Protein AF-A0A963WMC7-F1 (afdb_monomer_lite)

Sequence (77 aa):
GVRIRRWVTMHGFAVNLNPDLSHFGGIVPCGIEEFGVTSMERLGKTVDPGAWDRALLAHADEFLAALEKPCPQEAAE

pLDDT: mean 90.77, std 10.93, range [40.0, 97.94]

Secondary structure (DSSP, 8-state):
-EEEETTEEEE-----SS--GGGGGGS-GGG-SSS----TTTTT----HHHHHHHHHHTHHHHHHHHTSPPP-----

Structure (mmCIF, N/CA/C/O backbone):
data_AF-A0A963WMC7-F1
#
_entry.id   AF-A0A963WMC7-F1
#
loop_
_atom_site.group_PDB
_atom_site.id
_atom_site.type_symbol
_atom_site.label_atom_id
_atom_site.label_alt_id
_atom_site.label_comp_id
_atom_site.label_asym_id
_atom_site.label_entity_id
_atom_site.label_seq_id
_atom_site.pdbx_PDB_ins_code
_atom_site.Cartn_x
_atom_site.Cartn_y
_atom_site.Cartn_z
_atom_site.occupancy
_atom_site.B_iso_or_equiv
_atom_site.auth_seq_id
_atom_site.auth_comp_id
_atom_site.auth_asym_id
_atom_site.auth_atom_id
_atom_site.pdbx_PDB_model_num
ATOM 1 N N . GLY A 1 1 ? 5.152 0.075 4.383 1.00 90.94 1 GLY A N 1
ATOM 2 C CA . GLY A 1 1 ? 6.269 0.265 5.322 1.00 90.94 1 GLY A CA 1
ATOM 3 C C . GLY A 1 1 ? 7.482 -0.464 4.794 1.00 90.94 1 GLY A C 1
ATOM 4 O O . GLY A 1 1 ? 7.364 -1.626 4.427 1.00 90.94 1 GLY A O 1
ATOM 5 N N . VAL A 1 2 ? 8.625 0.212 4.739 1.00 94.12 2 VAL A N 1
ATOM 6 C CA . VAL A 1 2 ? 9.875 -0.346 4.207 1.00 94.12 2 VAL A CA 1
ATOM 7 C C . VAL A 1 2 ? 10.923 -0.451 5.305 1.00 94.12 2 VAL A C 1
ATOM 9 O O . VAL A 1 2 ? 10.905 0.307 6.273 1.00 94.12 2 VAL A O 1
ATOM 12 N N . ARG A 1 3 ? 11.856 -1.386 5.146 1.00 95.88 3 ARG A N 1
ATOM 13 C CA . ARG A 1 3 ? 13.047 -1.494 5.991 1.00 95.88 3 ARG A CA 1
ATOM 14 C C . ARG A 1 3 ? 14.279 -1.601 5.108 1.00 95.88 3 ARG A C 1
ATOM 16 O O . ARG A 1 3 ? 14.231 -2.274 4.087 1.00 95.88 3 ARG A O 1
ATOM 23 N N . ILE A 1 4 ? 15.387 -0.998 5.528 1.00 96.56 4 ILE A N 1
ATOM 24 C CA . ILE A 1 4 ? 16.685 -1.143 4.861 1.00 96.56 4 ILE A CA 1
ATOM 25 C C . ILE A 1 4 ? 17.650 -1.840 5.819 1.00 96.56 4 ILE A C 1
ATOM 27 O O . ILE A 1 4 ? 17.777 -1.454 6.982 1.00 96.56 4 ILE A O 1
ATOM 31 N N . ARG A 1 5 ? 18.334 -2.887 5.348 1.00 97.19 5 ARG A N 1
ATOM 32 C CA . ARG A 1 5 ? 19.392 -3.571 6.104 1.00 97.19 5 ARG A CA 1
ATOM 33 C C . ARG A 1 5 ? 20.510 -3.981 5.159 1.00 97.19 5 ARG A C 1
ATOM 35 O O . ARG A 1 5 ? 20.247 -4.620 4.151 1.00 97.19 5 ARG A O 1
ATOM 42 N N . ARG A 1 6 ? 21.760 -3.646 5.507 1.00 96.88 6 ARG A N 1
ATOM 43 C CA . ARG A 1 6 ? 22.944 -3.909 4.660 1.00 96.88 6 ARG A CA 1
ATOM 44 C C . ARG A 1 6 ? 22.739 -3.432 3.212 1.00 96.88 6 ARG A C 1
ATOM 46 O O . ARG A 1 6 ? 23.061 -4.160 2.284 1.00 96.88 6 ARG A O 1
ATOM 53 N N . TRP A 1 7 ? 22.171 -2.237 3.043 1.00 95.44 7 TRP A N 1
ATOM 54 C CA . TRP A 1 7 ? 21.878 -1.635 1.733 1.00 95.44 7 TRP A CA 1
ATOM 55 C C . TRP A 1 7 ? 20.853 -2.389 0.870 1.00 95.44 7 TRP A C 1
ATOM 57 O O . TRP A 1 7 ? 20.742 -2.121 -0.318 1.00 95.44 7 TRP A O 1
ATOM 67 N N . VAL A 1 8 ? 20.069 -3.294 1.465 1.00 95.38 8 VAL A N 1
ATOM 68 C CA . VAL A 1 8 ? 18.981 -4.012 0.787 1.00 95.38 8 VAL A CA 1
ATOM 69 C C . VAL A 1 8 ? 17.639 -3.592 1.383 1.00 95.38 8 VAL A C 1
ATOM 71 O O . VAL A 1 8 ? 17.478 -3.576 2.610 1.00 95.38 8 VAL A O 1
ATOM 74 N N . THR A 1 9 ? 16.685 -3.236 0.520 1.00 93.56 9 THR A N 1
ATOM 75 C CA . THR A 1 9 ? 15.302 -2.909 0.891 1.00 93.56 9 THR A CA 1
ATOM 76 C C . THR A 1 9 ? 14.497 -4.183 1.173 1.00 93.56 9 THR A C 1
ATOM 78 O O . THR A 1 9 ? 14.714 -5.234 0.576 1.00 93.56 9 THR A O 1
ATOM 81 N N . MET A 1 10 ? 13.567 -4.107 2.124 1.00 96.31 10 MET A N 1
ATOM 82 C CA . MET A 1 10 ? 12.674 -5.194 2.528 1.00 96.31 10 MET A CA 1
ATOM 83 C C . MET A 1 10 ? 11.254 -4.657 2.742 1.00 96.31 10 MET A C 1
ATOM 85 O O . MET A 1 10 ? 11.077 -3.482 3.082 1.00 96.31 10 MET A O 1
ATOM 89 N N . HIS A 1 11 ? 10.266 -5.551 2.627 1.00 95.94 11 HIS A N 1
ATOM 90 C CA . HIS A 1 11 ? 8.828 -5.252 2.658 1.00 95.94 11 HIS A CA 1
ATOM 91 C C . HIS A 1 11 ? 8.387 -4.434 1.436 1.00 95.94 11 HIS A C 1
ATOM 93 O O . HIS A 1 11 ? 8.702 -4.821 0.316 1.00 95.94 11 HIS A O 1
ATOM 99 N N . GLY A 1 12 ? 7.636 -3.347 1.629 1.00 91.88 12 GLY A N 1
ATOM 100 C CA . GLY A 1 12 ? 7.094 -2.562 0.526 1.00 91.88 12 GLY A CA 1
ATOM 101 C C . GLY A 1 12 ? 5.887 -1.737 0.948 1.00 91.88 12 GLY A C 1
ATOM 102 O O . GLY A 1 12 ? 5.844 -1.148 2.034 1.00 91.88 12 GLY A O 1
ATOM 103 N N . PHE A 1 13 ? 4.886 -1.705 0.086 1.00 92.75 13 PHE A N 1
ATOM 104 C CA . PHE A 1 13 ? 3.606 -1.060 0.334 1.00 92.75 13 PHE A CA 1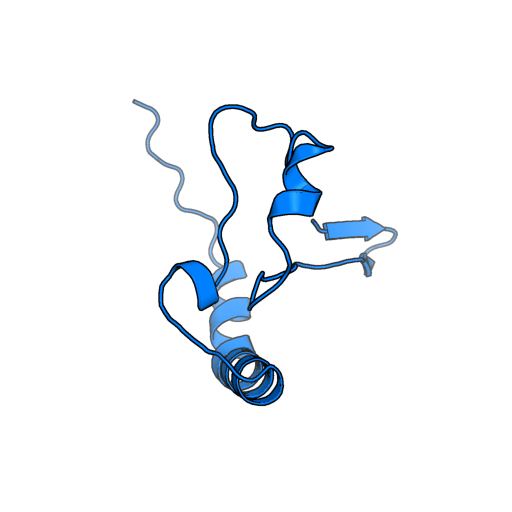
ATOM 105 C C . PHE A 1 13 ? 2.471 -2.056 0.089 1.00 92.75 13 PHE A C 1
ATOM 107 O O . PHE A 1 13 ? 2.670 -3.103 -0.522 1.00 92.75 13 PHE A O 1
ATOM 114 N N . ALA A 1 14 ? 1.294 -1.736 0.611 1.00 94.69 14 ALA A N 1
ATOM 115 C CA . ALA A 1 14 ? 0.079 -2.508 0.409 1.00 94.69 14 ALA A CA 1
ATOM 116 C C . ALA A 1 14 ? -1.028 -1.544 -0.015 1.00 94.69 14 ALA A C 1
ATOM 118 O O . ALA A 1 14 ? -1.136 -0.452 0.545 1.00 94.69 14 ALA A O 1
ATOM 119 N N . VAL A 1 15 ? -1.827 -1.944 -1.003 1.00 95.56 15 VAL A N 1
ATOM 120 C CA . VAL A 1 15 ? -2.977 -1.173 -1.481 1.00 95.56 15 VAL A CA 1
ATOM 121 C C . VAL A 1 15 ? -4.236 -1.995 -1.263 1.00 95.56 15 VAL A C 1
ATOM 123 O O . VAL A 1 15 ? -4.333 -3.139 -1.701 1.00 95.56 15 VAL A O 1
ATOM 126 N N . ASN A 1 16 ? -5.211 -1.401 -0.582 1.00 97.44 16 ASN A N 1
ATOM 127 C CA . ASN A 1 16 ? -6.498 -2.029 -0.327 1.00 97.44 16 ASN A CA 1
ATOM 128 C C . ASN A 1 16 ? -7.358 -1.964 -1.600 1.00 97.44 16 ASN A C 1
ATOM 130 O O . ASN A 1 16 ? -7.991 -0.943 -1.862 1.00 97.44 16 ASN A O 1
ATOM 134 N N . LEU A 1 17 ? -7.404 -3.038 -2.392 1.00 97.50 17 LEU A N 1
ATOM 135 C CA . LEU A 1 17 ? -8.326 -3.113 -3.534 1.00 97.50 17 LEU A CA 1
ATOM 136 C C . LEU A 1 17 ? -9.764 -3.353 -3.048 1.00 97.50 17 LEU A C 1
ATOM 138 O O . LEU A 1 17 ? -10.614 -2.474 -3.180 1.00 97.50 17 LEU A O 1
ATOM 142 N N . ASN A 1 18 ? -10.003 -4.498 -2.411 1.00 97.44 18 ASN A N 1
ATOM 143 C CA . ASN A 1 18 ? -11.299 -4.914 -1.861 1.00 97.44 18 ASN A CA 1
ATOM 144 C C . ASN A 1 18 ? -11.191 -5.819 -0.602 1.00 97.44 18 ASN A C 1
ATOM 146 O O . ASN A 1 18 ? -11.885 -6.832 -0.519 1.00 97.44 18 ASN A O 1
ATOM 150 N N . PRO A 1 19 ? -10.306 -5.536 0.379 1.00 96.25 19 PRO A N 1
ATOM 151 C CA . PRO A 1 19 ? -10.278 -6.322 1.610 1.00 96.25 19 PRO A CA 1
ATOM 152 C C . PRO A 1 19 ? -11.500 -6.024 2.490 1.00 96.25 19 PRO A C 1
ATOM 154 O O . PRO A 1 19 ? -12.069 -4.932 2.431 1.00 96.25 19 PRO A O 1
ATOM 157 N N . ASP A 1 20 ? -11.823 -6.950 3.394 1.00 96.50 20 ASP A N 1
ATOM 158 C CA . ASP A 1 20 ? -12.702 -6.646 4.523 1.00 96.50 20 ASP A CA 1
ATOM 159 C C . ASP A 1 20 ? -12.021 -5.616 5.440 1.00 96.50 20 ASP A C 1
ATOM 161 O O . ASP A 1 20 ? -11.024 -5.902 6.112 1.00 96.50 20 ASP A O 1
ATOM 165 N N . LEU A 1 21 ? -12.558 -4.394 5.444 1.00 96.75 21 LEU A N 1
ATOM 166 C CA . LEU A 1 21 ? -12.026 -3.287 6.234 1.00 96.75 21 LEU A CA 1
ATOM 167 C C . LEU A 1 21 ? -12.341 -3.414 7.733 1.00 96.75 21 LEU A C 1
ATOM 169 O O . LEU A 1 21 ? -11.716 -2.713 8.529 1.00 96.75 21 LEU A O 1
ATOM 173 N N . SER A 1 22 ? -13.255 -4.303 8.142 1.00 95.50 22 SER A N 1
ATOM 174 C CA . SER A 1 22 ? -13.583 -4.518 9.559 1.00 95.50 22 SER A CA 1
ATOM 175 C C . SER A 1 22 ? -12.391 -5.054 10.359 1.00 95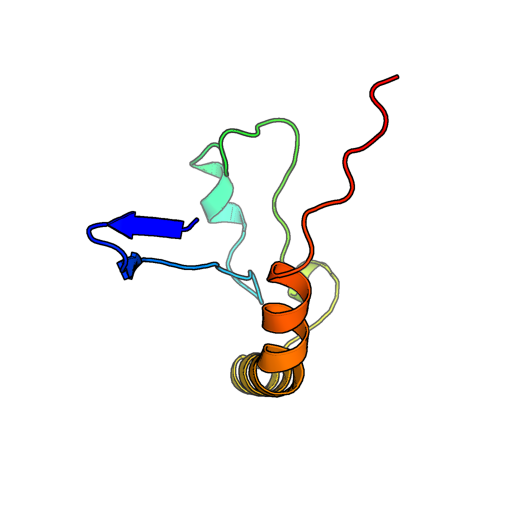.50 22 SER A C 1
ATOM 177 O O . SER A 1 22 ? -12.240 -4.728 11.536 1.00 95.50 22 SER A O 1
ATOM 179 N N . HIS A 1 23 ? -11.473 -5.774 9.703 1.00 94.75 23 HIS A N 1
ATOM 180 C CA . HIS A 1 23 ? -10.242 -6.277 10.314 1.00 94.75 23 HIS A CA 1
ATOM 181 C C . HIS A 1 23 ? -9.327 -5.167 10.855 1.00 94.75 23 HIS A C 1
ATOM 183 O O . HIS A 1 23 ? -8.569 -5.405 11.795 1.00 94.75 23 HIS A O 1
ATOM 189 N N . PHE A 1 24 ? -9.407 -3.946 10.313 1.00 94.75 24 PHE A N 1
ATOM 190 C CA . PHE A 1 24 ? -8.640 -2.810 10.831 1.00 94.75 24 PHE A CA 1
ATOM 191 C C . PHE A 1 24 ? -9.170 -2.295 12.175 1.00 94.75 24 PHE A C 1
ATOM 193 O O . PHE A 1 24 ? -8.429 -1.628 12.884 1.00 94.75 24 PHE A O 1
ATOM 200 N N . GLY A 1 25 ? -10.403 -2.639 12.567 1.00 92.50 25 GLY A N 1
ATOM 201 C CA . GLY A 1 25 ? -10.980 -2.235 13.855 1.00 92.50 25 GLY A CA 1
ATOM 202 C C . GLY A 1 25 ? -10.312 -2.873 15.079 1.00 92.50 25 GLY A C 1
ATOM 203 O O . GLY A 1 25 ? -10.524 -2.411 16.195 1.00 92.50 25 GLY A O 1
ATOM 204 N N . GLY A 1 26 ? -9.500 -3.920 14.890 1.00 93.38 26 GLY A N 1
ATOM 205 C CA . GLY A 1 26 ? -8.733 -4.559 15.964 1.00 93.38 26 GLY A CA 1
ATOM 206 C C . GLY A 1 26 ? -7.360 -3.931 16.238 1.00 93.38 26 GLY A C 1
ATOM 207 O O . GLY A 1 26 ? -6.642 -4.425 17.105 1.00 93.38 26 GLY A O 1
ATOM 208 N N . ILE A 1 27 ? -6.962 -2.896 15.489 1.00 95.06 27 ILE A N 1
ATOM 209 C CA . ILE A 1 27 ? -5.640 -2.256 15.573 1.00 95.06 27 ILE A CA 1
ATOM 210 C C . ILE A 1 27 ? -5.753 -0.729 15.454 1.00 95.06 27 ILE A C 1
ATOM 212 O O . ILE A 1 27 ? -6.755 -0.217 14.970 1.00 95.06 27 ILE A O 1
ATOM 216 N N . VAL A 1 28 ? -4.691 -0.004 15.823 1.00 93.50 28 VAL A N 1
ATOM 217 C CA . VAL A 1 28 ? -4.517 1.416 15.468 1.00 93.50 28 VAL A CA 1
ATOM 218 C C . VAL A 1 28 ? -3.647 1.497 14.200 1.00 93.50 28 VAL A C 1
ATOM 220 O O . VAL A 1 28 ? -2.419 1.356 14.288 1.00 93.50 28 VAL A O 1
ATOM 223 N N . PRO A 1 29 ? -4.236 1.635 12.995 1.00 91.62 29 PRO A N 1
ATOM 224 C CA . PRO A 1 29 ? -3.494 1.570 11.739 1.00 91.62 29 PRO A CA 1
ATOM 225 C C . PRO A 1 29 ? -2.501 2.728 11.629 1.00 91.62 29 PRO A C 1
ATOM 227 O O . PRO A 1 29 ? -2.850 3.887 11.818 1.00 91.62 29 PRO A O 1
ATOM 230 N N . CYS A 1 30 ? -1.240 2.414 11.323 1.00 89.38 30 CYS A N 1
ATOM 231 C CA . CYS A 1 30 ? -0.149 3.396 11.241 1.00 89.38 30 CYS A CA 1
ATOM 232 C C . CYS A 1 30 ? 0.078 4.231 12.523 1.00 89.38 30 CYS A C 1
ATOM 234 O O . CYS A 1 30 ? 0.819 5.208 12.463 1.00 89.38 30 CYS A O 1
ATOM 236 N N . GLY A 1 31 ? -0.516 3.854 13.665 1.00 91.56 31 GLY A N 1
ATOM 237 C CA . GLY A 1 31 ? -0.490 4.661 14.891 1.00 91.56 31 GLY A CA 1
ATOM 238 C C . GLY A 1 31 ? -1.396 5.899 14.852 1.00 91.56 31 GLY A C 1
ATOM 239 O O . GLY A 1 31 ? -1.200 6.797 15.660 1.00 91.56 31 GLY A O 1
ATOM 240 N N . ILE A 1 32 ? -2.343 5.959 13.911 1.00 91.00 32 ILE A N 1
ATOM 241 C CA . ILE A 1 32 ? -3.252 7.086 13.687 1.00 91.00 32 ILE A CA 1
ATOM 242 C C . ILE A 1 32 ? -4.662 6.659 14.108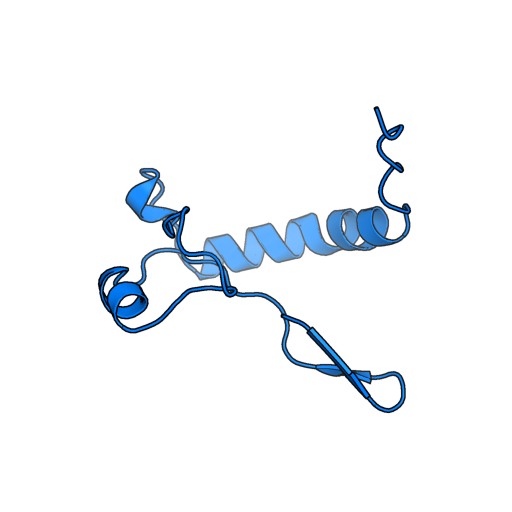 1.00 91.00 32 ILE A C 1
ATOM 244 O O . ILE A 1 32 ? -5.198 5.692 13.564 1.00 91.00 32 ILE A O 1
ATOM 248 N N . GLU A 1 33 ? -5.265 7.366 15.063 1.00 89.38 33 GLU A N 1
ATOM 249 C CA . GLU A 1 33 ? -6.593 7.028 15.605 1.00 89.38 33 GLU A CA 1
ATOM 250 C C . GLU A 1 33 ? -7.709 7.866 14.971 1.00 89.38 33 GLU A C 1
ATOM 252 O O . GLU A 1 33 ? -8.855 7.431 14.864 1.00 89.38 33 GLU A O 1
ATOM 257 N N . GLU A 1 34 ? -7.370 9.069 14.517 1.00 91.88 34 GLU A N 1
ATOM 258 C CA . GLU A 1 34 ? -8.306 10.092 14.059 1.00 91.88 34 GLU A CA 1
ATOM 259 C C . GLU A 1 34 ? -8.828 9.834 12.640 1.00 91.88 34 GLU A C 1
ATOM 261 O O . GLU A 1 34 ? -9.873 10.361 12.250 1.00 91.88 34 GLU A O 1
ATOM 266 N N . PHE A 1 35 ? -8.113 9.020 11.858 1.00 91.06 35 PHE A N 1
ATOM 267 C CA . PHE A 1 35 ? -8.415 8.762 10.454 1.00 91.06 35 PHE A CA 1
ATOM 268 C C . PHE A 1 35 ? -8.668 7.275 10.188 1.00 91.06 35 PHE A C 1
ATOM 270 O O . PHE A 1 35 ? -7.924 6.399 10.622 1.00 91.06 35 PHE A O 1
ATOM 277 N N . GLY A 1 36 ? -9.723 6.991 9.422 1.00 90.50 36 GLY A N 1
ATOM 278 C CA . GLY A 1 36 ? -10.063 5.634 8.999 1.00 90.50 36 GLY A CA 1
ATOM 279 C C . GLY A 1 36 ? -9.281 5.159 7.771 1.00 90.50 36 GLY A C 1
ATOM 280 O O . GLY A 1 36 ? -8.627 5.930 7.071 1.00 90.50 36 GLY A O 1
ATOM 281 N N . VAL A 1 37 ? -9.415 3.869 7.464 1.00 96.69 37 VAL A N 1
ATOM 282 C CA . VAL A 1 37 ? -8.885 3.255 6.238 1.00 96.69 37 VAL A CA 1
ATOM 283 C C . VAL A 1 37 ? -9.953 3.162 5.146 1.00 96.69 37 VAL A C 1
ATOM 285 O O . VAL A 1 37 ? -11.154 3.082 5.418 1.00 96.69 37 VAL A O 1
ATOM 288 N N . THR A 1 38 ? -9.512 3.124 3.891 1.00 97.31 38 THR A N 1
ATOM 289 C CA . THR A 1 38 ? -10.384 2.934 2.724 1.00 97.31 38 THR A CA 1
ATOM 290 C C . THR A 1 38 ? -9.852 1.837 1.799 1.00 97.31 38 THR A C 1
ATOM 292 O O . THR A 1 38 ? -8.775 1.279 2.031 1.00 97.31 38 THR A O 1
ATOM 295 N N . SER A 1 39 ? -10.622 1.522 0.760 1.00 97.94 39 SER A N 1
ATOM 296 C CA . SER A 1 39 ? -10.266 0.619 -0.334 1.00 97.94 39 SER A CA 1
ATOM 297 C C . SER A 1 39 ? -10.737 1.189 -1.674 1.00 97.94 39 SER A C 1
ATOM 299 O O . SER A 1 39 ? -11.607 2.062 -1.707 1.00 97.94 39 SER A O 1
ATOM 301 N N . MET A 1 40 ? -10.192 0.691 -2.785 1.00 97.62 40 MET A N 1
ATOM 302 C CA . MET A 1 40 ? -10.661 1.054 -4.130 1.00 97.62 40 MET A CA 1
ATOM 303 C C . MET A 1 40 ? -12.159 0.770 -4.282 1.00 97.62 40 MET A C 1
ATOM 305 O O . MET A 1 40 ? -12.905 1.623 -4.761 1.00 97.62 40 MET A O 1
ATOM 309 N N . GLU A 1 41 ? -12.613 -0.381 -3.786 1.00 97.81 41 GLU A N 1
ATOM 310 C CA . GLU A 1 41 ? -14.023 -0.764 -3.804 1.00 97.81 41 GLU A CA 1
ATOM 311 C C . GLU A 1 41 ? -14.907 0.218 -3.023 1.00 97.81 41 GLU A C 1
ATOM 313 O O . GLU A 1 41 ? -15.931 0.662 -3.542 1.00 97.81 41 GLU A O 1
ATOM 318 N N . ARG A 1 42 ? -14.490 0.650 -1.823 1.00 97.19 42 ARG A N 1
ATOM 319 C CA . ARG A 1 42 ? -15.231 1.649 -1.029 1.00 97.19 42 ARG A CA 1
ATOM 320 C C . ARG A 1 42 ? -15.305 3.015 -1.719 1.00 97.19 42 ARG A C 1
ATOM 322 O O . ARG A 1 42 ? -16.246 3.767 -1.483 1.00 97.19 42 ARG A O 1
ATOM 329 N N . LEU A 1 43 ? -14.341 3.320 -2.587 1.00 97.50 43 LEU A N 1
ATOM 330 C CA . LEU A 1 43 ? -14.339 4.504 -3.451 1.00 97.50 43 LEU A CA 1
ATOM 331 C C . LEU A 1 43 ? -15.147 4.308 -4.752 1.00 97.50 43 LEU A C 1
ATOM 333 O O . LEU A 1 43 ? -15.095 5.163 -5.636 1.00 97.50 43 LEU A O 1
ATOM 337 N N . GLY A 1 44 ? -15.876 3.196 -4.900 1.00 97.38 44 GLY A N 1
ATOM 338 C CA . GLY A 1 44 ? -16.683 2.890 -6.085 1.00 97.38 44 GLY A CA 1
ATOM 339 C C . GLY A 1 44 ? -15.874 2.375 -7.277 1.00 97.38 44 GLY A C 1
ATOM 340 O O . GLY A 1 44 ? -16.347 2.431 -8.411 1.00 97.38 44 GLY A O 1
ATOM 341 N N . LYS A 1 45 ? -14.642 1.899 -7.051 1.00 96.56 45 LYS A N 1
ATOM 342 C CA . LYS A 1 45 ? -13.761 1.348 -8.087 1.00 96.56 45 LYS A CA 1
ATOM 343 C C . LYS A 1 45 ? -13.544 -0.142 -7.854 1.00 96.56 45 LYS A C 1
ATOM 345 O O . LYS A 1 45 ? -12.729 -0.540 -7.027 1.00 96.56 45 LYS A O 1
ATOM 350 N N . THR A 1 46 ? -14.221 -0.974 -8.634 1.00 96.12 46 THR A N 1
ATOM 351 C CA . THR A 1 46 ? -13.926 -2.409 -8.681 1.00 96.12 46 THR A CA 1
ATOM 352 C C . THR A 1 46 ? -12.736 -2.637 -9.607 1.00 96.12 46 THR A C 1
ATOM 354 O O . THR A 1 46 ? -12.816 -2.362 -10.804 1.00 96.12 46 THR A O 1
ATOM 357 N N . VAL A 1 47 ? -11.616 -3.097 -9.048 1.00 95.81 47 VAL A N 1
ATOM 358 C CA . VAL A 1 47 ? -10.350 -3.266 -9.773 1.00 95.81 47 VA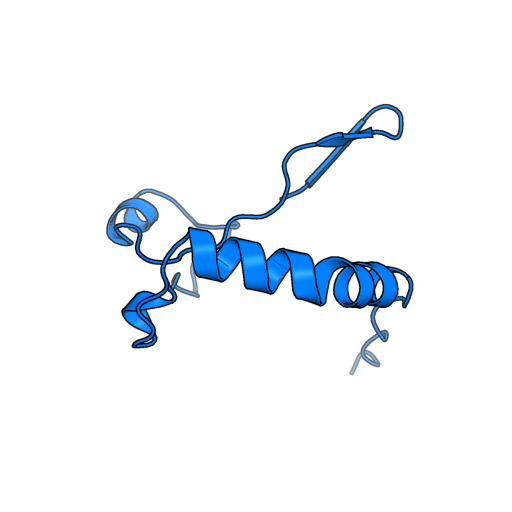L A CA 1
ATOM 359 C C . VAL A 1 47 ? -9.914 -4.723 -9.701 1.00 95.81 47 VAL A C 1
ATOM 361 O O . VAL A 1 47 ? -9.758 -5.274 -8.615 1.00 95.81 47 VAL A O 1
ATOM 364 N N . ASP A 1 48 ? -9.701 -5.331 -10.866 1.00 95.62 48 ASP A N 1
ATOM 365 C CA . ASP A 1 48 ? -9.054 -6.638 -10.976 1.00 95.62 48 ASP A CA 1
ATOM 366 C C . ASP A 1 48 ? -7.581 -6.539 -10.526 1.00 95.62 48 ASP A C 1
ATOM 368 O O . ASP A 1 48 ? -6.877 -5.638 -10.996 1.00 95.62 48 ASP A O 1
ATOM 372 N N . PRO A 1 49 ? -7.077 -7.449 -9.671 1.00 95.25 49 PRO A N 1
ATOM 373 C CA . PRO A 1 49 ? -5.680 -7.432 -9.239 1.00 95.25 49 PRO A CA 1
ATOM 374 C C . PRO A 1 49 ? -4.679 -7.444 -10.403 1.00 95.25 49 PRO A C 1
ATOM 376 O O . PRO A 1 49 ? -3.704 -6.700 -10.384 1.00 95.25 49 PRO A O 1
ATOM 379 N N . GLY A 1 50 ? -4.948 -8.204 -11.470 1.00 97.50 50 GLY A N 1
ATOM 380 C CA . GLY A 1 50 ? -4.072 -8.227 -12.643 1.00 97.50 50 GLY A CA 1
ATOM 381 C C . GLY A 1 50 ? -4.074 -6.906 -13.419 1.00 97.50 50 GLY A C 1
ATOM 382 O O . GLY A 1 50 ? -3.052 -6.504 -13.976 1.00 97.50 50 GLY A O 1
ATOM 383 N N . ALA A 1 51 ? -5.210 -6.209 -13.473 1.00 95.94 51 ALA A N 1
ATOM 384 C CA . ALA A 1 51 ? -5.294 -4.862 -14.034 1.00 95.94 51 ALA A CA 1
ATOM 385 C C . ALA A 1 51 ? -4.534 -3.838 -13.181 1.00 95.94 51 ALA A C 1
ATOM 387 O O . ALA A 1 51 ? -3.857 -2.978 -13.746 1.00 95.94 51 ALA A O 1
ATOM 388 N N . TRP A 1 52 ? -4.603 -3.960 -11.853 1.00 96.19 52 TRP A N 1
ATOM 389 C CA . TRP A 1 52 ? -3.801 -3.155 -10.935 1.00 96.19 52 TRP A CA 1
ATOM 390 C C . TRP A 1 52 ? -2.300 -3.360 -11.172 1.00 96.19 52 TRP A C 1
ATOM 392 O O . TRP A 1 52 ? -1.580 -2.382 -11.357 1.00 96.19 52 TRP A O 1
ATOM 402 N N . ASP A 1 53 ? -1.843 -4.612 -11.269 1.00 95.88 53 ASP A N 1
ATOM 403 C CA . ASP A 1 53 ? -0.429 -4.930 -11.505 1.00 95.88 53 ASP A CA 1
ATOM 404 C C . ASP A 1 53 ? 0.069 -4.369 -12.840 1.00 95.88 53 ASP A C 1
ATOM 406 O O . ASP A 1 53 ? 1.144 -3.772 -12.908 1.00 95.88 53 ASP A O 1
ATOM 410 N N . ARG A 1 54 ? -0.728 -4.497 -13.909 1.00 97.44 54 ARG A N 1
ATOM 411 C CA . ARG A 1 54 ? -0.383 -3.911 -15.214 1.00 97.44 54 ARG A CA 1
ATOM 412 C C . ARG A 1 54 ? -0.274 -2.391 -15.149 1.00 97.44 54 ARG A C 1
ATOM 414 O O . ARG A 1 54 ? 0.654 -1.840 -15.732 1.00 97.44 54 ARG A O 1
ATOM 421 N N . ALA A 1 55 ? -1.197 -1.726 -14.455 1.00 95.06 55 ALA A N 1
ATOM 422 C CA . ALA A 1 55 ? -1.145 -0.279 -14.276 1.00 95.06 55 ALA A CA 1
ATOM 423 C C . ALA A 1 55 ? 0.093 0.132 -13.465 1.00 95.06 55 ALA A C 1
ATOM 425 O O . ALA A 1 55 ? 0.815 1.039 -13.866 1.00 95.06 55 ALA A O 1
ATOM 426 N N . LEU A 1 56 ? 0.386 -0.577 -12.373 1.00 93.00 56 LEU A N 1
ATOM 427 C CA . LEU A 1 56 ? 1.568 -0.321 -11.555 1.00 93.00 56 LEU A CA 1
ATOM 428 C C . LEU A 1 56 ? 2.857 -0.462 -12.373 1.00 93.00 56 LEU A C 1
ATOM 430 O O . LEU A 1 56 ? 3.698 0.428 -12.325 1.00 93.00 56 LEU A O 1
ATOM 434 N N . LEU A 1 57 ? 3.000 -1.543 -13.144 1.00 95.81 57 LEU A N 1
ATOM 435 C CA . LEU A 1 57 ? 4.176 -1.770 -13.988 1.00 95.81 57 LEU A CA 1
ATOM 436 C C . LEU A 1 57 ? 4.310 -0.714 -15.089 1.00 95.81 57 LEU A C 1
ATOM 438 O O . LEU A 1 57 ? 5.416 -0.247 -15.342 1.00 95.81 57 LEU A O 1
ATOM 442 N N . ALA A 1 58 ? 3.200 -0.301 -15.708 1.00 96.75 58 ALA A N 1
ATOM 443 C CA . ALA A 1 58 ? 3.208 0.733 -16.743 1.00 96.75 58 ALA A CA 1
ATOM 444 C C . ALA A 1 58 ? 3.676 2.107 -16.227 1.00 96.75 58 ALA A C 1
ATOM 446 O O . ALA A 1 58 ? 4.201 2.897 -17.005 1.00 96.75 58 ALA A O 1
ATOM 447 N N . HIS A 1 59 ? 3.508 2.379 -14.929 1.00 94.69 59 HIS A N 1
ATOM 448 C CA . HIS A 1 59 ? 3.899 3.639 -14.287 1.00 94.69 59 HIS A CA 1
ATOM 449 C C . HIS A 1 59 ? 5.108 3.506 -13.348 1.00 94.69 59 HIS A C 1
ATOM 451 O O . HIS A 1 59 ? 5.483 4.478 -12.692 1.00 94.69 59 HIS A O 1
ATOM 457 N N . ALA A 1 60 ? 5.731 2.327 -13.261 1.00 91.94 60 ALA A N 1
ATOM 458 C CA . ALA A 1 60 ? 6.789 2.060 -12.289 1.00 91.94 60 ALA A CA 1
ATOM 459 C C . ALA A 1 60 ? 8.015 2.957 -12.504 1.00 91.94 60 ALA A C 1
ATOM 461 O O . ALA A 1 60 ? 8.521 3.529 -11.541 1.00 91.94 60 ALA A O 1
ATOM 462 N N . ASP A 1 61 ? 8.457 3.125 -13.751 1.00 93.81 61 ASP A N 1
ATOM 463 C CA . ASP A 1 61 ? 9.630 3.945 -14.073 1.00 93.81 61 ASP A CA 1
ATOM 464 C C . ASP A 1 61 ? 9.400 5.420 -13.725 1.00 93.81 61 ASP A C 1
ATOM 466 O O . ASP A 1 61 ? 10.254 6.059 -13.113 1.00 93.81 61 ASP A O 1
ATOM 470 N N . GLU A 1 62 ? 8.218 5.950 -14.051 1.00 92.12 62 GLU A N 1
ATOM 471 C CA . GLU A 1 62 ? 7.826 7.318 -13.701 1.00 92.12 62 GLU A CA 1
ATOM 472 C C . GLU A 1 62 ? 7.772 7.508 -12.180 1.00 92.12 62 GLU A C 1
ATOM 474 O O . GLU A 1 62 ? 8.305 8.486 -11.651 1.00 92.12 62 GLU A O 1
ATOM 479 N N . PHE A 1 63 ? 7.174 6.550 -11.467 1.00 86.94 63 PHE A N 1
ATOM 480 C CA . PHE A 1 63 ? 7.107 6.564 -10.011 1.00 86.94 63 PHE A CA 1
ATOM 481 C C . PHE A 1 63 ? 8.503 6.550 -9.378 1.00 86.94 63 PHE A C 1
ATOM 483 O O . PHE A 1 63 ? 8.789 7.366 -8.504 1.00 86.94 63 PHE A O 1
ATOM 490 N N . LEU A 1 64 ? 9.388 5.657 -9.829 1.00 87.19 64 LEU A N 1
ATOM 491 C CA . LEU A 1 64 ? 10.751 5.550 -9.308 1.00 87.19 64 LEU A CA 1
ATOM 492 C C . LEU A 1 64 ? 11.572 6.808 -9.612 1.00 87.19 64 LEU A C 1
ATOM 494 O O . LEU A 1 64 ? 12.250 7.311 -8.719 1.00 87.19 64 LEU A O 1
ATOM 498 N N . ALA A 1 65 ? 11.447 7.369 -10.817 1.00 89.25 65 ALA A N 1
ATOM 499 C CA . ALA A 1 65 ? 12.088 8.633 -11.174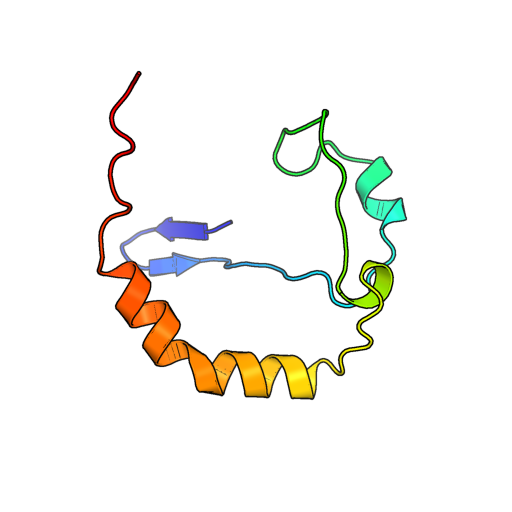 1.00 89.25 65 ALA A CA 1
ATOM 500 C C . ALA A 1 65 ? 11.579 9.809 -10.319 1.00 89.25 65 ALA A C 1
ATOM 502 O O . ALA A 1 65 ? 12.327 10.739 -10.018 1.00 89.25 65 ALA A O 1
ATOM 503 N N . ALA A 1 66 ? 10.313 9.784 -9.886 1.00 86.88 66 ALA A N 1
ATOM 504 C CA . ALA A 1 66 ? 9.780 10.797 -8.979 1.00 86.88 66 ALA A CA 1
ATOM 505 C C . ALA A 1 66 ? 10.406 10.725 -7.575 1.00 86.88 66 ALA A C 1
ATOM 507 O O . ALA A 1 66 ? 10.551 11.768 -6.941 1.00 86.88 66 ALA A O 1
ATOM 508 N N . LEU A 1 67 ? 10.825 9.542 -7.106 1.00 80.00 67 LEU A N 1
ATOM 509 C CA . LEU A 1 67 ? 11.477 9.379 -5.797 1.00 80.00 67 LEU A CA 1
ATOM 510 C C . LEU A 1 67 ? 12.883 9.993 -5.734 1.00 80.00 67 LEU A C 1
ATOM 512 O O . LEU A 1 67 ? 13.370 10.279 -4.642 1.00 80.00 67 LEU A O 1
ATOM 516 N N . GLU A 1 68 ? 13.540 10.208 -6.877 1.00 82.75 68 GLU A N 1
ATOM 517 C CA . GLU A 1 68 ? 14.836 10.899 -6.932 1.00 82.75 68 GLU A CA 1
ATOM 518 C C . GLU A 1 68 ? 14.705 12.396 -6.633 1.00 82.75 68 GLU A C 1
ATOM 520 O O . GLU A 1 68 ? 15.678 13.056 -6.257 1.00 82.75 68 GLU A O 1
ATOM 525 N N . LYS A 1 69 ? 13.494 12.944 -6.774 1.00 84.12 69 LYS A N 1
ATOM 526 C CA . LYS A 1 69 ? 13.208 14.327 -6.418 1.00 84.12 69 LYS A CA 1
ATOM 527 C C . LYS A 1 69 ? 12.966 14.387 -4.909 1.00 84.12 69 LYS A C 1
ATOM 529 O O . LYS A 1 69 ? 12.034 13.743 -4.424 1.00 84.12 69 LYS A O 1
ATOM 534 N N . PRO A 1 70 ? 13.761 15.154 -4.144 1.00 77.94 70 PRO A N 1
ATOM 535 C CA . PRO A 1 70 ? 13.456 15.365 -2.739 1.00 77.94 70 PRO A CA 1
ATOM 536 C C . PRO A 1 70 ? 12.067 15.995 -2.616 1.00 77.94 70 PRO A C 1
ATOM 538 O O . PRO A 1 70 ? 11.691 16.845 -3.428 1.00 77.94 70 PRO A O 1
ATOM 541 N N . CYS A 1 71 ? 11.306 15.567 -1.605 1.00 74.88 71 CYS A N 1
ATOM 542 C CA . CYS A 1 71 ? 10.034 16.201 -1.279 1.00 74.88 71 CYS A CA 1
ATOM 543 C C . CYS A 1 71 ? 10.286 17.709 -1.118 1.00 74.88 71 CYS A C 1
ATOM 545 O O . CYS A 1 71 ? 11.231 18.065 -0.400 1.00 74.88 71 CYS A O 1
ATOM 547 N N . PRO A 1 72 ? 9.513 18.590 -1.782 1.00 75.00 72 PRO A N 1
ATOM 548 C CA . PRO A 1 72 ? 9.610 20.016 -1.529 1.00 75.00 72 PRO A CA 1
ATOM 549 C C . PRO A 1 72 ? 9.485 20.224 -0.024 1.00 75.00 72 PRO A C 1
ATOM 551 O O . PRO A 1 72 ? 8.542 19.727 0.590 1.00 75.00 72 PRO A O 1
ATOM 554 N N . GLN A 1 73 ? 10.458 20.893 0.588 1.00 71.00 73 GLN A N 1
ATOM 555 C CA . GLN A 1 73 ? 10.280 21.317 1.966 1.00 71.00 73 GLN A CA 1
ATOM 556 C C . GLN A 1 73 ? 9.115 22.304 1.949 1.00 71.00 73 GLN A C 1
ATOM 558 O O . GLN A 1 73 ? 9.223 23.360 1.324 1.00 71.00 73 GLN A O 1
ATOM 563 N N . GLU A 1 74 ? 7.991 21.941 2.570 1.00 67.00 74 GLU A N 1
ATOM 564 C CA . GLU A 1 74 ? 6.982 22.929 2.937 1.00 67.00 74 GLU A CA 1
ATOM 565 C C . GLU A 1 74 ? 7.721 24.039 3.686 1.00 67.00 74 GLU A C 1
ATOM 567 O O . GLU A 1 74 ? 8.483 23.771 4.622 1.00 67.00 74 GLU A O 1
ATOM 572 N N . ALA A 1 75 ? 7.580 25.278 3.212 1.00 54.28 75 ALA A N 1
ATOM 573 C CA . ALA A 1 75 ? 7.998 26.424 3.993 1.00 54.28 75 ALA A CA 1
ATOM 574 C C . ALA A 1 75 ? 7.234 26.323 5.315 1.00 54.28 75 ALA A C 1
ATOM 576 O O . ALA A 1 75 ? 6.008 26.377 5.316 1.00 54.28 75 ALA A O 1
ATOM 577 N N . ALA A 1 76 ? 7.957 26.069 6.402 1.00 46.09 76 ALA A N 1
ATOM 578 C CA . ALA A 1 76 ? 7.392 26.080 7.735 1.00 46.09 76 ALA A CA 1
ATOM 579 C C . ALA A 1 76 ? 6.793 27.473 7.986 1.00 46.09 76 ALA A C 1
ATOM 581 O O . ALA A 1 76 ? 7.542 28.440 8.134 1.00 46.09 76 ALA A O 1
ATOM 582 N N . GLU A 1 77 ? 5.465 27.559 7.994 1.00 40.00 77 GLU A N 1
ATOM 583 C CA . GLU A 1 77 ? 4.695 28.612 8.663 1.00 4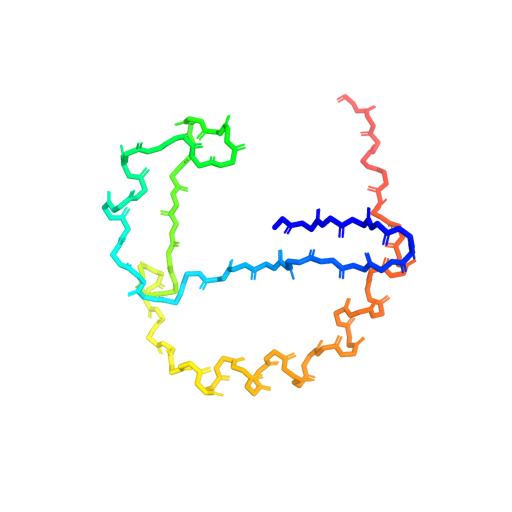0.00 77 GLU A CA 1
ATOM 584 C C . GLU A 1 77 ? 4.031 28.024 9.909 1.00 40.00 77 GLU A C 1
ATOM 586 O O . GLU A 1 77 ? 3.471 26.906 9.815 1.00 40.00 77 GLU A O 1
#

Radius of gyration: 16.15 Å; chains: 1; bounding box: 40×37×33 Å

Foldseek 3Di:
DWDADPNDIDDDDDAAADDDQVVCVVDCPVVPDPDGDDHCVNVVHNDDPVNVVVVCVVCVVVVVVVVVDPDPPDPDD